Protein AF-A0A7Y2ASQ0-F1 (afdb_monomer)

Radius of gyration: 15.9 Å; Cα contacts (8 Å, |Δi|>4): 41; chains: 1; bounding box: 32×39×29 Å

Nearest PDB structures (foldseek):
  5me9-assembly3_C  TM=3.824E-01  e=8.910E+00  Saccharomyces cerevisiae

Structure (mmCIF, N/CA/C/O backbone):
data_AF-A0A7Y2ASQ0-F1
#
_entry.id   AF-A0A7Y2ASQ0-F1
#
loop_
_atom_site.group_PDB
_atom_site.id
_atom_site.type_symbol
_atom_site.label_atom_id
_atom_site.label_alt_id
_atom_site.label_comp_id
_atom_site.label_asym_id
_atom_site.label_entity_id
_atom_site.label_seq_id
_atom_site.pdbx_PDB_ins_code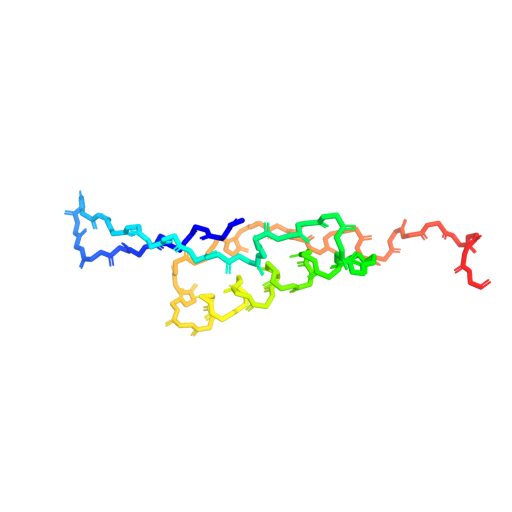
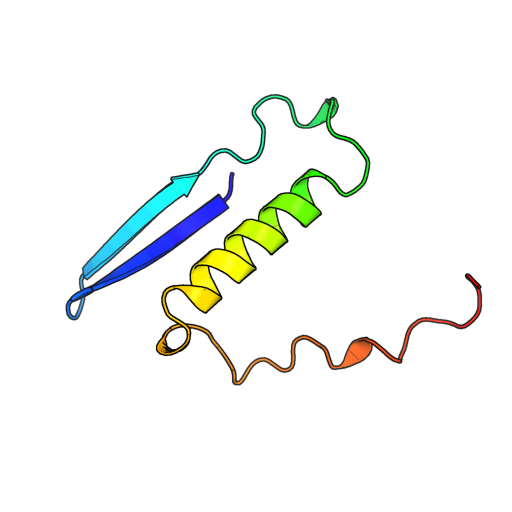_atom_site.Cartn_x
_atom_site.Cartn_y
_atom_site.Cartn_z
_atom_site.occupancy
_atom_site.B_iso_or_equiv
_atom_site.auth_seq_id
_atom_site.auth_comp_id
_atom_site.auth_asym_id
_atom_site.auth_atom_id
_atom_site.pdbx_PDB_model_num
ATOM 1 N N . VAL A 1 1 ? 4.702 4.766 -8.554 1.00 92.56 1 VAL A N 1
ATOM 2 C CA . VAL A 1 1 ? 4.289 5.442 -7.298 1.00 92.56 1 VAL A CA 1
ATOM 3 C C . VAL A 1 1 ? 3.430 4.479 -6.487 1.00 92.56 1 VAL A C 1
ATOM 5 O O . VAL A 1 1 ? 2.717 3.687 -7.091 1.00 92.56 1 VAL A O 1
ATOM 8 N N . PHE A 1 2 ? 3.538 4.498 -5.162 1.00 97.75 2 PHE A N 1
ATOM 9 C CA . PHE A 1 2 ? 2.700 3.767 -4.213 1.00 97.75 2 PHE A CA 1
ATOM 10 C C . PHE A 1 2 ? 1.743 4.756 -3.542 1.00 97.75 2 PHE A C 1
ATOM 12 O O . PHE A 1 2 ? 2.147 5.863 -3.193 1.00 97.75 2 PHE A O 1
ATOM 19 N N . MET A 1 3 ? 0.479 4.374 -3.384 1.00 97.50 3 MET A N 1
ATOM 20 C CA . MET A 1 3 ? -0.550 5.227 -2.793 1.00 97.50 3 MET A CA 1
ATOM 21 C C . MET A 1 3 ? -0.919 4.686 -1.413 1.00 97.50 3 MET A C 1
ATOM 23 O O . MET A 1 3 ? -1.646 3.698 -1.304 1.00 97.50 3 MET A O 1
ATOM 27 N N . LYS A 1 4 ? -0.430 5.341 -0.361 1.00 97.31 4 LYS A N 1
ATOM 28 C CA . LYS A 1 4 ? -0.731 4.980 1.024 1.00 97.31 4 LYS A CA 1
ATOM 29 C C . LYS A 1 4 ? -1.989 5.717 1.468 1.00 97.31 4 LYS A C 1
ATOM 31 O O . LYS A 1 4 ? -1.981 6.934 1.629 1.00 97.31 4 LYS A O 1
ATOM 36 N N . VAL A 1 5 ? -3.080 4.978 1.652 1.00 96.50 5 VAL A N 1
ATOM 37 C CA . VAL A 1 5 ? -4.355 5.524 2.140 1.00 96.50 5 VAL A CA 1
ATOM 38 C C . VAL A 1 5 ? -4.531 5.197 3.618 1.00 96.50 5 VAL A C 1
ATOM 40 O O . VAL A 1 5 ? -4.530 4.028 4.006 1.00 96.50 5 VAL A O 1
ATOM 43 N N . SER A 1 6 ? -4.744 6.226 4.432 1.00 95.69 6 SER A N 1
ATOM 44 C CA . SER A 1 6 ? -4.912 6.120 5.881 1.00 95.69 6 SER A CA 1
ATOM 45 C C . SER A 1 6 ? -6.251 6.710 6.308 1.00 95.69 6 SER A C 1
ATOM 47 O O . SER A 1 6 ? -6.608 7.823 5.924 1.00 95.69 6 SER A O 1
ATOM 49 N N . LYS A 1 7 ? -7.008 5.979 7.130 1.00 94.88 7 LYS A N 1
ATOM 50 C CA . LYS A 1 7 ? -8.231 6.497 7.752 1.00 94.88 7 LYS A CA 1
ATOM 51 C C . LYS A 1 7 ? -7.850 7.334 8.973 1.00 94.88 7 LYS A C 1
ATOM 53 O O . LYS A 1 7 ? -7.271 6.803 9.913 1.00 94.88 7 LYS A O 1
ATOM 58 N N . VAL A 1 8 ? -8.199 8.619 8.971 1.00 94.88 8 VAL A N 1
ATOM 59 C CA . VAL A 1 8 ? -7.901 9.529 10.094 1.00 94.88 8 VAL A CA 1
ATOM 60 C C . VAL A 1 8 ? -9.061 9.544 11.088 1.00 94.88 8 VAL A C 1
ATOM 62 O O . VAL A 1 8 ? -8.870 9.409 12.291 1.00 94.88 8 VAL A O 1
ATOM 65 N N . LYS A 1 9 ? -10.292 9.669 10.581 1.00 95.50 9 LYS A N 1
ATOM 66 C CA . LYS A 1 9 ? -11.539 9.602 11.360 1.00 95.50 9 LYS A CA 1
ATOM 67 C C . LYS A 1 9 ? -12.702 9.204 10.449 1.00 95.50 9 LYS A C 1
ATOM 69 O O . LYS A 1 9 ? -12.523 9.006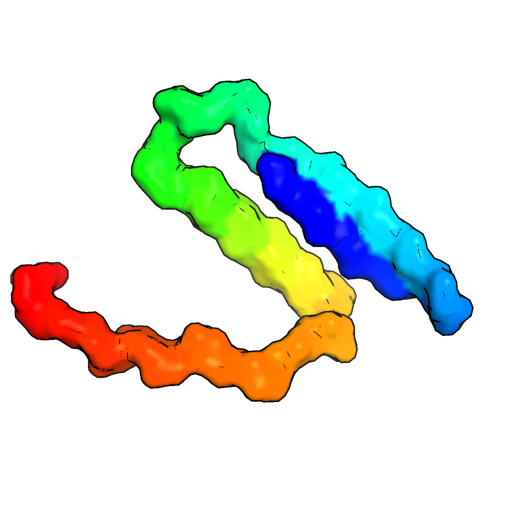 9.247 1.00 95.50 9 LYS A O 1
ATOM 74 N N . ARG A 1 10 ? -13.908 9.034 10.998 1.00 96.50 10 ARG A N 1
ATOM 75 C CA . ARG A 1 10 ? -15.095 8.658 10.205 1.00 96.50 10 ARG A CA 1
ATOM 76 C C . ARG A 1 10 ? -15.320 9.669 9.074 1.00 96.50 10 ARG A C 1
ATOM 78 O O . ARG A 1 10 ? -15.531 10.840 9.352 1.00 96.50 10 ARG A O 1
ATOM 85 N N . GLY A 1 11 ? -15.282 9.198 7.827 1.00 96.19 11 GLY A N 1
ATOM 86 C CA . GLY A 1 11 ? -15.474 10.029 6.632 1.00 96.19 11 GLY A CA 1
ATOM 87 C C . GLY A 1 11 ? -14.241 10.811 6.166 1.00 96.19 11 GLY A C 1
ATOM 88 O O . GLY A 1 11 ? -14.335 11.495 5.158 1.00 96.19 11 GLY A O 1
ATOM 89 N N . TYR A 1 12 ? -13.092 10.700 6.845 1.00 97.38 12 TYR A N 1
ATOM 90 C CA . TYR A 1 12 ? -11.870 11.420 6.475 1.00 97.38 12 TYR A CA 1
ATOM 91 C C . TYR A 1 12 ? -10.712 10.453 6.249 1.00 97.38 12 TYR A C 1
ATOM 93 O O . TYR A 1 12 ? -10.314 9.702 7.148 1.00 97.38 12 TYR A O 1
ATOM 101 N N . TYR A 1 13 ? -10.157 10.528 5.046 1.00 96.94 13 TYR A N 1
ATOM 102 C CA . TYR A 1 13 ? -9.024 9.735 4.600 1.00 96.94 13 TYR A CA 1
ATOM 103 C C . TYR A 1 13 ? -7.906 10.665 4.156 1.00 96.94 13 TYR A C 1
ATOM 105 O O . TYR A 1 13 ? -8.153 11.695 3.534 1.00 96.94 13 TYR A O 1
ATOM 113 N N . GLN A 1 14 ? -6.683 10.280 4.483 1.00 97.50 14 GLN A N 1
ATOM 114 C CA . GLN A 1 14 ? -5.475 10.921 4.003 1.00 97.50 14 GLN A CA 1
ATOM 115 C C . GLN A 1 14 ? -4.811 10.003 2.985 1.00 97.50 14 GLN A C 1
ATOM 117 O O . GLN A 1 14 ? -4.784 8.784 3.168 1.00 97.50 14 GLN A O 1
ATOM 122 N N . VAL A 1 15 ? -4.279 10.600 1.925 1.00 97.38 15 VAL A N 1
ATOM 123 C CA . VAL A 1 15 ? -3.524 9.898 0.893 1.00 97.38 15 VAL A CA 1
ATOM 124 C C . VAL A 1 15 ? -2.118 10.469 0.855 1.00 97.38 15 VAL A C 1
ATOM 126 O O . VAL A 1 15 ? -1.938 11.682 0.786 1.00 97.38 15 VAL A O 1
ATOM 129 N N . GLU A 1 16 ? -1.134 9.585 0.892 1.00 97.62 16 GLU A N 1
ATOM 130 C CA . GLU A 1 16 ? 0.273 9.905 0.700 1.00 97.62 16 GLU A CA 1
ATOM 131 C C . GLU A 1 16 ? 0.774 9.197 -0.565 1.00 97.62 16 GLU A C 1
ATOM 133 O O . GLU A 1 16 ? 0.563 7.995 -0.755 1.00 97.62 16 GLU A O 1
ATOM 138 N N . PHE A 1 17 ? 1.421 9.957 -1.449 1.00 97.25 17 PHE A N 1
ATOM 139 C CA . PHE A 1 17 ? 2.025 9.438 -2.671 1.00 97.25 17 PHE A CA 1
ATOM 140 C C . PHE A 1 17 ? 3.510 9.208 -2.435 1.00 97.25 17 PHE A C 1
ATOM 142 O O . PHE A 1 17 ? 4.277 10.156 -2.298 1.00 97.25 17 PHE A O 1
ATOM 149 N N . ILE A 1 18 ? 3.911 7.942 -2.424 1.00 97.00 18 ILE A N 1
ATOM 150 C CA . ILE A 1 18 ? 5.289 7.526 -2.181 1.00 97.00 18 ILE A CA 1
ATOM 151 C C . ILE A 1 18 ? 5.909 7.140 -3.532 1.00 97.00 18 ILE A C 1
ATOM 153 O O . ILE A 1 18 ? 5.487 6.152 -4.148 1.00 97.00 18 ILE A O 1
ATOM 157 N N . PRO A 1 19 ? 6.874 7.904 -4.070 1.00 96.00 19 PRO A N 1
ATOM 158 C CA . PRO A 1 19 ? 7.573 7.517 -5.290 1.00 96.00 19 PRO A CA 1
ATOM 159 C C . PRO A 1 19 ? 8.289 6.174 -5.090 1.00 96.00 19 PRO A C 1
ATOM 161 O O . PRO A 1 19 ? 9.028 6.001 -4.131 1.00 96.00 19 PRO A O 1
ATOM 164 N N . ILE A 1 20 ? 8.062 5.217 -5.997 1.00 95.50 20 ILE A N 1
ATOM 165 C CA . ILE A 1 20 ? 8.777 3.923 -5.988 1.00 95.50 20 ILE A CA 1
ATOM 166 C C . ILE A 1 20 ? 10.071 4.044 -6.796 1.00 95.50 20 ILE A C 1
ATOM 168 O O . ILE A 1 20 ? 11.118 3.564 -6.391 1.00 95.50 20 ILE A O 1
ATOM 172 N N . THR A 1 21 ? 9.986 4.702 -7.950 1.00 94.25 21 THR A N 1
ATOM 173 C CA . THR A 1 21 ? 11.114 5.059 -8.809 1.00 94.25 21 THR A CA 1
ATOM 174 C C . THR A 1 21 ? 10.697 6.246 -9.674 1.00 94.25 21 THR A C 1
ATOM 176 O O . THR A 1 21 ? 9.512 6.394 -9.996 1.00 94.25 21 THR A O 1
ATOM 179 N N . THR A 1 22 ? 11.659 7.088 -10.036 1.00 92.50 22 THR A N 1
ATOM 180 C CA . THR A 1 22 ? 11.522 8.159 -11.035 1.00 92.50 22 THR A CA 1
ATOM 181 C C . THR A 1 22 ? 12.047 7.737 -12.412 1.00 92.50 22 THR A C 1
ATOM 183 O O . THR A 1 22 ? 11.709 8.371 -13.406 1.00 92.50 22 THR A O 1
ATOM 186 N N . HIS A 1 23 ? 12.785 6.623 -12.488 1.00 92.12 23 HIS A N 1
ATOM 187 C CA . HIS A 1 23 ? 13.438 6.107 -13.695 1.00 92.12 23 HIS A CA 1
ATOM 188 C C . HIS A 1 23 ? 13.058 4.635 -13.911 1.00 92.12 23 HIS A C 1
ATOM 190 O O . HIS A 1 23 ? 13.868 3.722 -13.791 1.00 92.12 23 HIS A O 1
ATOM 196 N N . GLY A 1 24 ? 11.779 4.376 -14.208 1.00 89.12 24 GLY A N 1
ATOM 197 C CA . GLY A 1 24 ? 11.244 3.007 -14.276 1.00 89.12 24 GLY A CA 1
ATOM 198 C C . GLY A 1 24 ? 11.938 2.087 -15.290 1.00 89.12 24 GLY A C 1
ATOM 199 O O . GLY A 1 24 ? 12.039 0.889 -15.048 1.00 89.12 24 GLY A O 1
ATOM 200 N N . LYS A 1 25 ? 12.461 2.638 -16.394 1.00 91.50 25 LYS A N 1
ATOM 201 C CA . LYS A 1 25 ? 13.168 1.873 -17.440 1.00 91.50 25 LYS A CA 1
ATOM 202 C C . LYS A 1 25 ? 14.525 1.319 -16.994 1.00 91.50 25 LYS A C 1
ATOM 204 O O . LYS A 1 25 ? 15.029 0.405 -17.631 1.00 91.50 25 LYS A O 1
ATOM 209 N N . GLU A 1 26 ? 15.099 1.872 -15.931 1.00 95.38 26 GLU A N 1
ATOM 210 C CA . GLU A 1 26 ? 16.415 1.487 -15.405 1.00 95.38 26 GLU A CA 1
ATOM 211 C C . GLU A 1 26 ? 16.308 0.483 -14.251 1.00 95.38 26 GLU A C 1
ATOM 213 O O . GLU A 1 26 ? 17.316 0.007 -13.735 1.00 95.38 26 GLU A O 1
ATOM 218 N N . THR A 1 27 ? 15.082 0.152 -13.837 1.00 94.12 27 THR A N 1
ATOM 219 C CA . THR A 1 27 ? 14.855 -0.812 -12.761 1.00 94.12 27 THR A CA 1
ATOM 220 C C . THR A 1 27 ? 15.101 -2.237 -13.233 1.00 94.12 27 THR A C 1
ATOM 222 O O . THR A 1 27 ? 14.833 -2.591 -14.385 1.00 94.12 27 THR A O 1
ATOM 225 N N . LYS A 1 28 ? 15.607 -3.072 -12.326 1.00 95.25 28 LYS A N 1
ATOM 226 C CA . LYS A 1 28 ? 15.764 -4.503 -12.578 1.00 95.25 28 LYS A CA 1
ATOM 227 C C . LYS A 1 28 ? 14.397 -5.161 -12.724 1.00 95.25 28 LYS A C 1
ATOM 229 O O . LYS A 1 28 ? 13.377 -4.657 -12.244 1.00 95.25 28 LYS A O 1
ATOM 234 N N . GLU A 1 29 ? 14.389 -6.335 -13.346 1.00 93.94 29 GLU A N 1
ATOM 235 C CA . GLU A 1 29 ? 13.188 -7.160 -13.414 1.00 93.94 29 GLU A CA 1
ATOM 236 C C . GLU A 1 29 ? 12.589 -7.352 -12.008 1.00 93.94 29 GLU A C 1
ATOM 238 O O . GLU A 1 29 ? 13.303 -7.605 -11.037 1.00 93.94 29 GLU A O 1
ATOM 243 N N . HIS A 1 30 ? 11.273 -7.157 -11.898 1.00 93.75 30 HIS A N 1
ATOM 244 C CA . HIS A 1 30 ? 10.482 -7.222 -10.661 1.00 93.75 30 HIS A CA 1
ATOM 245 C C . HIS A 1 30 ? 10.784 -6.188 -9.564 1.00 93.75 30 HIS A C 1
ATOM 247 O O . HIS A 1 30 ? 10.026 -6.128 -8.597 1.00 93.75 30 HIS A O 1
ATOM 253 N N . GLU A 1 31 ? 11.789 -5.322 -9.700 1.00 95.62 31 GLU A N 1
ATOM 254 C CA . GLU A 1 31 ? 12.198 -4.392 -8.637 1.00 95.62 31 GLU A CA 1
ATOM 255 C C . GLU A 1 31 ? 11.057 -3.468 -8.178 1.00 95.62 31 GLU A C 1
ATOM 257 O O . GLU A 1 31 ? 10.791 -3.335 -6.983 1.00 95.62 31 GLU A O 1
ATOM 262 N N . ILE A 1 32 ? 10.318 -2.878 -9.122 1.00 95.81 3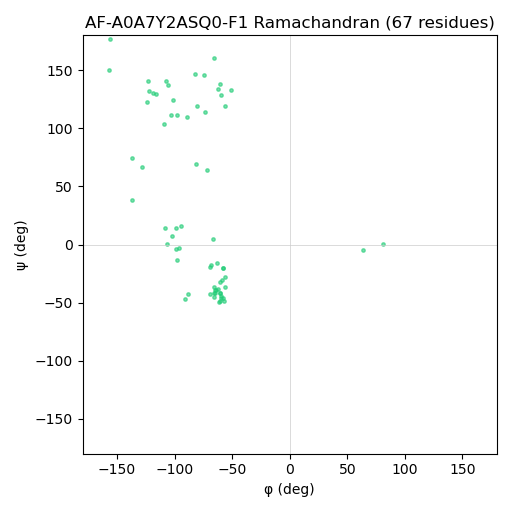2 ILE A N 1
ATOM 263 C CA . ILE A 1 32 ? 9.168 -2.014 -8.813 1.00 95.81 32 ILE A CA 1
ATOM 264 C C . ILE A 1 32 ? 8.091 -2.792 -8.047 1.00 95.81 32 ILE A C 1
ATOM 266 O O . ILE A 1 32 ? 7.500 -2.273 -7.098 1.00 95.81 32 ILE A O 1
ATOM 270 N N . THR A 1 33 ? 7.820 -4.033 -8.457 1.00 96.19 33 THR A N 1
ATOM 271 C CA . THR A 1 33 ? 6.801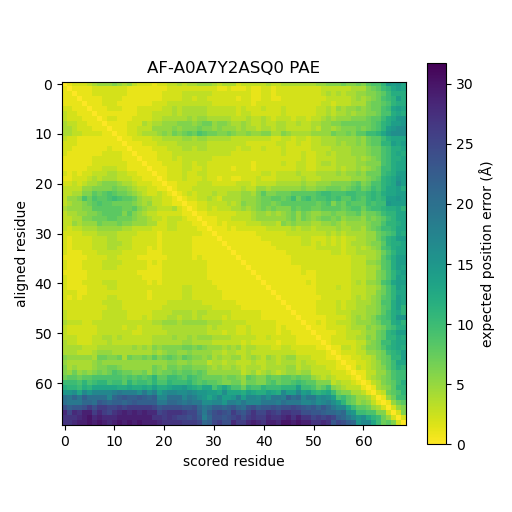 -4.882 -7.830 1.00 96.19 33 THR A CA 1
ATOM 272 C C . THR A 1 33 ? 7.224 -5.314 -6.430 1.00 96.19 33 THR A C 1
ATOM 274 O O . THR A 1 33 ? 6.413 -5.235 -5.512 1.00 96.19 33 THR A O 1
ATOM 277 N N . GLU A 1 34 ? 8.485 -5.695 -6.240 1.00 96.56 34 GLU A N 1
ATOM 278 C CA . GLU A 1 34 ? 9.069 -6.013 -4.932 1.00 96.56 34 GLU A CA 1
ATOM 279 C C . GLU A 1 34 ? 8.942 -4.831 -3.965 1.00 96.56 34 GLU A C 1
ATOM 281 O O . GLU A 1 34 ? 8.435 -4.983 -2.853 1.00 96.56 34 GLU A O 1
ATOM 286 N N . GLN A 1 35 ? 9.313 -3.624 -4.400 1.00 97.31 35 GLN A N 1
ATOM 287 C CA . GLN A 1 35 ? 9.181 -2.428 -3.565 1.00 97.31 35 GLN A CA 1
ATOM 288 C C . GLN A 1 35 ? 7.720 -2.098 -3.248 1.00 97.31 35 GLN A C 1
ATOM 290 O O . GLN A 1 35 ? 7.389 -1.752 -2.113 1.00 97.31 35 GLN A O 1
ATOM 295 N N . PHE A 1 36 ? 6.817 -2.261 -4.218 1.00 97.69 36 PHE A N 1
ATOM 296 C CA . PHE A 1 36 ? 5.383 -2.102 -3.987 1.00 97.69 36 PHE A CA 1
ATOM 297 C C . PHE A 1 36 ? 4.868 -3.079 -2.918 1.00 97.69 36 PHE A C 1
ATOM 299 O O . PHE A 1 36 ? 4.103 -2.689 -2.031 1.00 97.69 36 PHE A O 1
ATOM 306 N N . LEU A 1 37 ? 5.285 -4.348 -2.982 1.00 96.81 37 LEU A N 1
ATOM 307 C CA . LEU A 1 37 ? 4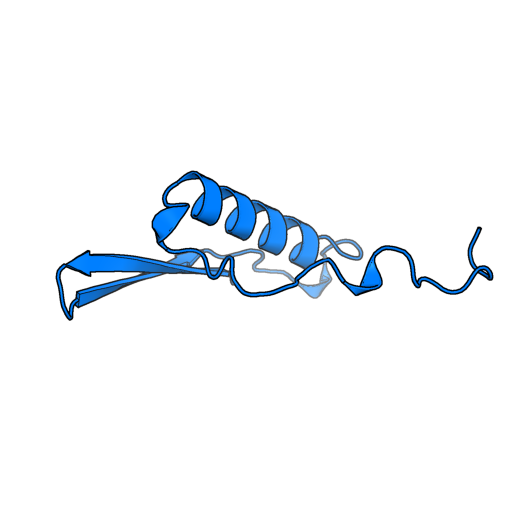.900 -5.370 -2.009 1.00 96.81 37 LEU A CA 1
ATOM 308 C C . LEU A 1 37 ? 5.459 -5.058 -0.618 1.00 96.81 37 LEU A C 1
ATOM 310 O O . LEU A 1 37 ? 4.705 -5.135 0.347 1.00 96.81 37 LEU A O 1
ATOM 314 N N . ARG A 1 38 ? 6.714 -4.608 -0.509 1.00 97.75 38 ARG A N 1
ATOM 315 C CA . ARG A 1 38 ? 7.314 -4.185 0.771 1.00 97.75 38 ARG A CA 1
ATOM 316 C C . ARG A 1 38 ? 6.546 -3.039 1.425 1.00 97.75 38 ARG A C 1
ATOM 318 O O . ARG A 1 38 ? 6.229 -3.119 2.610 1.00 97.75 38 ARG A O 1
ATOM 325 N N . LEU A 1 39 ? 6.191 -2.007 0.656 1.00 98.06 39 LEU A N 1
ATOM 326 C CA . LEU A 1 39 ? 5.383 -0.885 1.153 1.00 98.06 39 LEU A CA 1
ATOM 327 C C . LEU A 1 39 ? 3.979 -1.343 1.573 1.00 98.06 39 LEU A C 1
ATOM 329 O O . LEU A 1 39 ? 3.470 -0.922 2.611 1.00 98.06 39 LEU A O 1
ATOM 333 N N . THR A 1 40 ? 3.380 -2.258 0.806 1.00 97.06 40 THR A N 1
ATOM 334 C CA . THR A 1 40 ? 2.091 -2.872 1.154 1.00 97.06 40 THR A CA 1
ATOM 335 C C . THR A 1 40 ? 2.185 -3.634 2.477 1.00 97.06 40 THR A C 1
ATOM 337 O O . THR A 1 40 ? 1.362 -3.429 3.365 1.00 97.06 40 THR A O 1
ATOM 340 N N . GLU A 1 41 ? 3.196 -4.489 2.645 1.00 97.56 41 GLU A N 1
ATOM 341 C CA . GLU A 1 41 ? 3.424 -5.245 3.879 1.00 97.56 41 GLU A CA 1
ATOM 342 C C . GLU A 1 41 ? 3.652 -4.331 5.080 1.00 97.56 41 GLU A C 1
ATOM 344 O O . GLU A 1 41 ? 3.113 -4.591 6.156 1.00 97.56 41 GLU A O 1
ATOM 349 N N . GLN A 1 42 ? 4.417 -3.253 4.903 1.00 97.62 42 GLN A N 1
ATOM 350 C CA . GLN A 1 42 ? 4.621 -2.254 5.943 1.00 97.62 42 GLN A CA 1
ATOM 351 C C . GLN A 1 42 ? 3.290 -1.612 6.357 1.00 97.62 42 GLN A C 1
ATOM 353 O O . GLN A 1 42 ? 2.975 -1.590 7.544 1.00 97.62 42 GLN A O 1
ATOM 358 N N . GLN A 1 43 ? 2.470 -1.163 5.404 1.00 97.31 43 GLN A N 1
ATOM 359 C CA . GLN A 1 43 ? 1.173 -0.552 5.707 1.00 97.31 43 GLN A CA 1
ATOM 360 C C . GLN A 1 43 ? 0.219 -1.527 6.421 1.00 97.31 43 GLN A C 1
ATOM 362 O O . GLN A 1 43 ? -0.493 -1.130 7.344 1.00 97.31 43 GLN A O 1
ATOM 367 N N . ILE A 1 44 ? 0.223 -2.809 6.035 1.00 96.88 44 ILE A N 1
ATOM 368 C CA . ILE A 1 44 ? -0.556 -3.854 6.716 1.00 96.88 44 ILE A CA 1
ATOM 369 C C . ILE A 1 44 ? -0.057 -4.061 8.147 1.00 96.88 44 ILE A C 1
ATOM 371 O O . ILE A 1 44 ? -0.873 -4.220 9.046 1.00 96.88 44 ILE A O 1
ATOM 375 N N . LYS A 1 45 ? 1.261 -4.062 8.381 1.00 97.31 45 LYS A N 1
ATOM 376 C CA . LYS A 1 45 ? 1.834 -4.190 9.732 1.00 97.31 45 LYS A CA 1
ATOM 377 C C . LYS A 1 45 ? 1.504 -2.986 10.612 1.00 97.31 45 LYS A C 1
ATOM 379 O O . LYS A 1 45 ? 1.269 -3.165 11.800 1.00 97.31 45 LYS A O 1
ATOM 384 N N . GLU A 1 46 ? 1.475 -1.785 10.037 1.00 96.44 46 GLU A N 1
ATOM 385 C CA . GLU A 1 46 ? 1.117 -0.557 10.752 1.00 96.44 46 GLU A CA 1
ATOM 386 C C . GLU A 1 46 ? -0.350 -0.563 11.210 1.00 96.44 46 GLU A C 1
ATOM 388 O O . GLU A 1 46 ? -0.625 -0.200 12.352 1.00 96.44 46 GLU A O 1
ATOM 393 N N . ARG A 1 47 ? -1.289 -0.963 10.335 1.00 95.88 47 ARG A N 1
ATOM 394 C CA . ARG A 1 47 ? -2.734 -1.029 10.637 1.00 95.88 47 ARG A CA 1
ATOM 395 C C . ARG A 1 47 ? -3.379 -2.310 10.091 1.00 95.88 47 ARG A C 1
ATOM 397 O O . ARG A 1 47 ? -4.103 -2.255 9.086 1.00 95.88 47 ARG A O 1
ATOM 404 N N . PRO A 1 48 ? -3.152 -3.475 10.721 1.00 96.25 48 PRO A N 1
ATOM 405 C CA . PRO A 1 48 ? -3.666 -4.750 10.223 1.00 96.25 48 PRO A CA 1
ATOM 406 C C . PRO A 1 48 ? -5.194 -4.769 10.150 1.00 96.25 48 PRO A C 1
ATOM 408 O O . PRO A 1 48 ? -5.759 -5.360 9.235 1.00 96.25 48 PRO A O 1
ATOM 411 N N . GLU A 1 49 ? -5.882 -4.072 11.049 1.00 94.94 49 GLU A N 1
ATOM 412 C CA . GLU A 1 49 ? -7.340 -3.962 11.100 1.00 94.94 49 GLU A CA 1
ATOM 413 C C . GLU A 1 49 ? -7.967 -3.286 9.868 1.00 94.94 49 GLU A 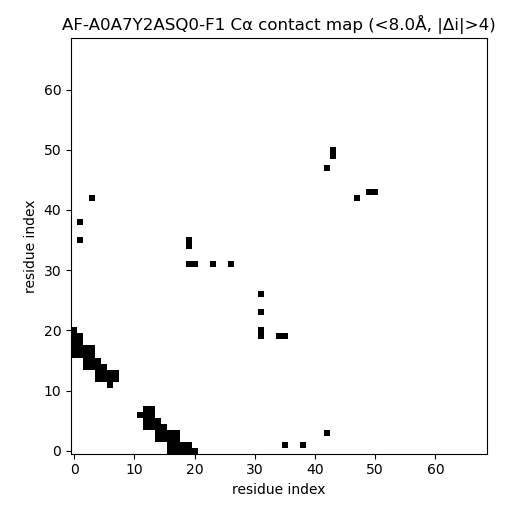C 1
ATOM 415 O O . GLU A 1 49 ? -9.177 -3.369 9.662 1.00 94.94 49 GLU A O 1
ATOM 420 N N . HIS A 1 50 ? -7.173 -2.594 9.045 1.00 94.62 50 HIS A N 1
ATOM 421 C CA . HIS A 1 50 ? -7.640 -1.939 7.819 1.00 94.62 50 HIS A CA 1
ATOM 422 C C . HIS A 1 50 ? -7.364 -2.746 6.550 1.00 94.62 50 HIS A C 1
ATOM 4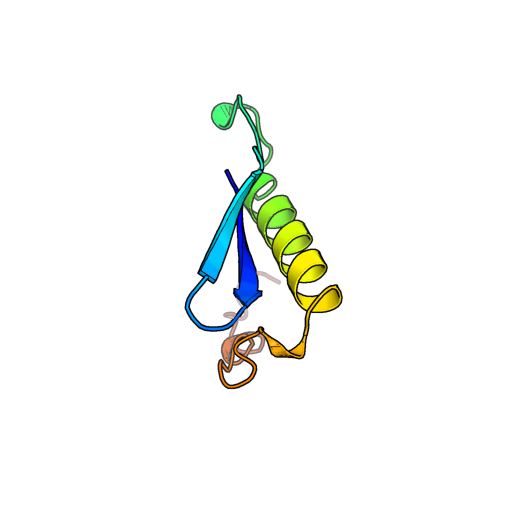24 O O . HIS A 1 50 ? -7.806 -2.355 5.469 1.00 94.62 50 HIS A O 1
ATOM 430 N N . TYR A 1 51 ? -6.673 -3.881 6.661 1.00 94.81 51 TYR A N 1
ATOM 431 C CA . TYR A 1 51 ? -6.437 -4.756 5.524 1.00 94.81 51 TYR A CA 1
ATOM 432 C C . TYR A 1 51 ? -7.634 -5.678 5.246 1.00 94.81 51 TYR A C 1
ATOM 434 O O . TYR A 1 51 ? -8.339 -6.129 6.149 1.00 94.81 51 TYR A O 1
ATOM 442 N N . LEU A 1 52 ? -7.859 -5.996 3.970 1.00 93.62 52 LEU A N 1
ATOM 443 C CA . LEU A 1 52 ? -8.974 -6.830 3.515 1.00 93.62 52 LEU A CA 1
ATOM 444 C C . LEU A 1 52 ? -8.666 -8.327 3.692 1.00 93.62 52 LEU A C 1
ATOM 446 O O . LEU A 1 52 ? -8.498 -9.058 2.715 1.00 93.62 52 LEU A O 1
ATOM 450 N N . TRP A 1 53 ? -8.611 -8.804 4.938 1.00 93.50 53 TRP A N 1
ATOM 451 C CA . TRP A 1 53 ? -8.277 -10.202 5.272 1.00 93.50 53 TRP A CA 1
ATOM 452 C C . TRP A 1 53 ? -9.200 -11.256 4.643 1.00 93.50 53 TRP A C 1
ATOM 454 O O . TRP A 1 53 ? -8.812 -12.414 4.501 1.00 93.50 53 TRP A O 1
ATOM 464 N N . THR A 1 54 ? -10.404 -10.870 4.218 1.00 94.81 54 THR A N 1
ATOM 465 C CA . THR A 1 54 ? -11.339 -11.748 3.498 1.00 94.81 54 THR A CA 1
ATOM 466 C C . THR A 1 54 ? -10.850 -12.116 2.092 1.00 94.81 54 THR A C 1
ATOM 468 O O . THR A 1 54 ? -11.306 -13.102 1.505 1.00 94.81 54 THR A O 1
ATOM 471 N N . HIS A 1 55 ? -9.888 -11.372 1.541 1.00 92.44 55 HIS A N 1
ATOM 472 C CA . HIS A 1 55 ? -9.308 -11.660 0.240 1.00 92.44 55 HIS A CA 1
ATOM 473 C C . HIS A 1 55 ? -8.371 -12.880 0.308 1.00 92.44 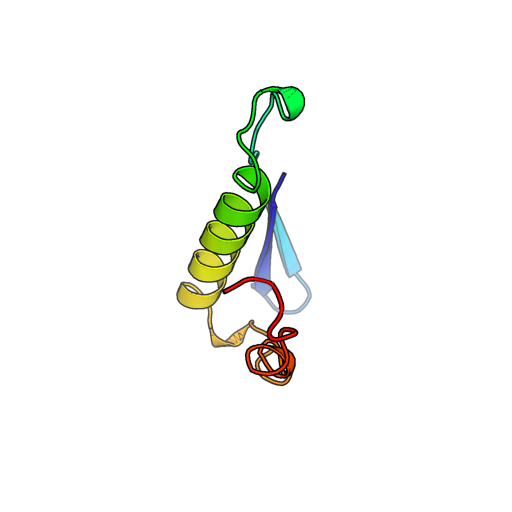55 HIS A C 1
ATOM 475 O O . HIS A 1 55 ? -7.281 -12.828 0.880 1.00 92.44 55 HIS A O 1
ATOM 481 N N . ARG A 1 56 ? -8.733 -13.983 -0.368 1.00 88.94 56 ARG A N 1
ATOM 482 C CA . ARG A 1 56 ? -7.912 -15.213 -0.478 1.00 88.94 56 ARG A CA 1
ATOM 483 C C . ARG A 1 56 ? -6.692 -15.024 -1.394 1.00 88.94 56 ARG A C 1
ATOM 485 O O . ARG A 1 56 ? -6.585 -15.661 -2.444 1.00 88.94 56 ARG A O 1
ATOM 492 N N . ARG A 1 57 ? -5.763 -14.144 -1.008 1.00 89.69 57 ARG A N 1
ATOM 493 C CA . ARG A 1 57 ? -4.631 -13.684 -1.837 1.00 89.69 57 ARG A CA 1
ATOM 494 C C . ARG A 1 57 ? -3.749 -14.829 -2.349 1.00 89.69 57 ARG A C 1
ATOM 496 O O . ARG A 1 57 ? -3.332 -14.798 -3.499 1.00 89.69 57 ARG A O 1
ATOM 503 N N . TRP A 1 58 ? -3.540 -15.865 -1.538 1.00 89.06 58 TRP A N 1
ATOM 504 C CA . TRP A 1 58 ? -2.597 -16.957 -1.817 1.00 89.06 58 TRP A CA 1
ATOM 505 C C . TRP A 1 58 ? -3.231 -18.234 -2.391 1.00 89.06 58 TRP A C 1
ATOM 507 O O . TRP A 1 58 ? -2.575 -19.274 -2.448 1.00 89.06 58 TRP A O 1
ATOM 517 N N . LYS A 1 59 ? -4.489 -18.183 -2.854 1.00 88.62 59 LYS A N 1
ATOM 518 C CA . LYS A 1 59 ? -5.239 -19.366 -3.335 1.00 88.62 59 LYS A CA 1
ATOM 519 C C . LYS A 1 59 ? -4.577 -20.135 -4.497 1.00 88.62 59 LYS A C 1
ATOM 521 O O . LYS A 1 59 ? -4.889 -21.304 -4.704 1.00 88.62 59 LYS A O 1
ATOM 526 N N . HIS A 1 60 ? -3.665 -19.500 -5.239 1.00 86.62 60 HIS A N 1
ATOM 527 C CA . HIS A 1 60 ? -2.956 -20.095 -6.382 1.00 86.62 60 HIS A CA 1
ATOM 528 C C . HIS A 1 60 ? -1.483 -20.431 -6.110 1.00 86.62 60 HIS A C 1
ATOM 530 O O . HIS A 1 60 ? -0.830 -20.970 -6.996 1.00 86.62 60 HIS A O 1
ATOM 536 N N . ARG A 1 61 ? -0.956 -20.191 -4.896 1.00 81.50 61 ARG A N 1
ATOM 537 C CA . ARG A 1 61 ? 0.480 -20.372 -4.588 1.00 81.50 61 ARG A CA 1
ATOM 538 C C . ARG A 1 61 ? 1.000 -21.788 -4.886 1.00 81.50 61 ARG A C 1
ATOM 540 O O . ARG A 1 61 ? 2.169 -21.954 -5.191 1.00 81.50 61 ARG A O 1
ATOM 547 N N . LYS A 1 62 ? 0.133 -22.803 -4.813 1.00 80.06 62 LYS A N 1
ATOM 548 C CA . LYS A 1 62 ? 0.471 -24.218 -5.055 1.00 80.06 62 LYS A CA 1
ATOM 549 C C . LYS A 1 62 ? 0.043 -24.741 -6.435 1.00 80.06 62 LYS A C 1
ATOM 551 O O . LYS A 1 62 ? 0.108 -25.940 -6.665 1.00 80.06 62 LYS A O 1
ATOM 556 N N . LYS A 1 63 ? -0.449 -23.873 -7.327 1.00 81.00 63 LYS A N 1
ATOM 557 C CA . LYS A 1 63 ? -0.972 -24.254 -8.654 1.00 81.00 63 LYS A CA 1
ATOM 558 C C . LYS A 1 63 ? -0.051 -23.839 -9.810 1.00 81.00 63 LYS A C 1
ATOM 560 O O . LYS A 1 63 ? -0.503 -23.823 -10.949 1.00 81.00 63 LYS A O 1
ATOM 565 N N . ALA A 1 64 ? 1.202 -23.476 -9.527 1.00 73.69 64 ALA A N 1
ATOM 566 C CA . ALA A 1 64 ? 2.168 -23.172 -10.577 1.00 73.69 64 ALA A CA 1
ATOM 567 C C . ALA A 1 64 ? 2.415 -24.428 -11.443 1.00 73.69 64 ALA A C 1
ATOM 569 O O . ALA A 1 64 ? 2.553 -25.522 -10.883 1.00 73.69 64 ALA A O 1
ATOM 570 N N . PRO A 1 65 ? 2.422 -24.311 -12.784 1.00 75.38 65 PRO A N 1
ATOM 571 C CA . PRO A 1 65 ? 2.713 -25.435 -13.666 1.00 75.38 65 PRO A CA 1
ATOM 572 C C . PRO A 1 65 ? 4.122 -25.974 -13.387 1.00 75.38 65 PRO A C 1
ATOM 574 O O . PRO A 1 65 ? 5.063 -25.210 -13.199 1.00 75.38 65 PRO A O 1
ATOM 577 N N . LYS A 1 66 ? 4.267 -27.305 -13.369 1.00 65.69 66 LYS A N 1
ATOM 578 C CA . LYS A 1 66 ? 5.513 -28.023 -13.034 1.00 65.69 66 LYS A CA 1
ATOM 579 C C . LYS A 1 66 ? 6.665 -27.830 -14.045 1.00 65.69 66 LYS A C 1
ATOM 581 O O . LYS A 1 66 ? 7.686 -28.485 -13.905 1.00 65.69 66 LYS A O 1
ATOM 586 N N . SER A 1 67 ? 6.518 -26.981 -15.062 1.00 63.62 67 SER A N 1
ATOM 587 C CA . SER A 1 67 ? 7.447 -26.881 -16.199 1.00 63.62 67 SER A CA 1
ATOM 588 C C . SER A 1 67 ? 8.533 -25.804 -16.063 1.00 63.62 67 SER A C 1
ATOM 590 O O . SER A 1 67 ? 9.132 -25.437 -17.066 1.00 63.62 67 SER A O 1
ATOM 592 N N . LEU A 1 68 ? 8.774 -25.270 -14.863 1.00 58.69 68 LEU A N 1
ATOM 593 C CA . LEU A 1 68 ? 9.835 -24.284 -14.591 1.00 58.69 68 LEU A CA 1
ATOM 594 C C . LEU A 1 68 ? 10.580 -24.595 -13.277 1.00 58.69 68 LEU A C 1
ATOM 596 O O . LEU A 1 68 ? 10.874 -23.689 -12.500 1.00 58.69 68 LEU A O 1
ATOM 600 N N . SER A 1 69 ? 10.820 -25.882 -13.001 1.00 44.59 69 SER A N 1
ATOM 601 C CA . SER A 1 69 ? 11.734 -26.327 -11.938 1.00 44.59 69 SER A CA 1
ATOM 602 C C . SER A 1 69 ? 13.060 -26.775 -12.521 1.00 44.59 69 SER A C 1
ATOM 604 O O . SER A 1 69 ? 13.045 -27.315 -13.647 1.00 44.59 69 SER A O 1
#

Secondary structure (DSSP, 8-state):
-EEEEEEEETTEEEEEEE-S-S-GGGSPTTHHHHHHHHHHHHHHHH-GGGS-TTS-TTTTTT---GGG-

Solvent-accessible surface area (backbone atoms only — not comparable to full-atom values): 4653 Å² total; per-residue (Å²): 106,43,80,50,76,42,81,79,53,95,96,40,74,48,77,46,82,44,78,73,63,96,57,71,89,78,52,58,89,64,45,70,58,53,52,50,50,50,55,50,51,48,52,35,71,76,43,55,91,77,48,71,79,85,57,71,84,66,80,58,77,87,67,68,74,86,88,80,120

Foldseek 3Di:
DAWQWDDPDVPDIDIDDDDLDPCVVPDDVCSSVVSNVVVVVVSCVVPVVPDPPVDPVCPCVPVPDPPPD

Mean predicted aligned error: 5.51 Å

pLDDT: mean 91.74, std 9.96, range [44.59, 98.06]

Sequence (69 aa):
VFMKVSKVKRGYYQVEFIPITTHGKETKEHEITEQFLRLTEQQIKERPEHYLWTHRRWKHRKKAPKSLS